Protein AF-A0A6B3HDH8-F1 (afdb_monomer_lite)

Radius of gyration: 12.91 Å; chains: 1; bounding box: 38×19×37 Å

pLDDT: mean 96.22, std 3.91, range [70.12, 98.69]

Secondary structure (DSSP, 8-state):
-EEEEEEEEEESSSS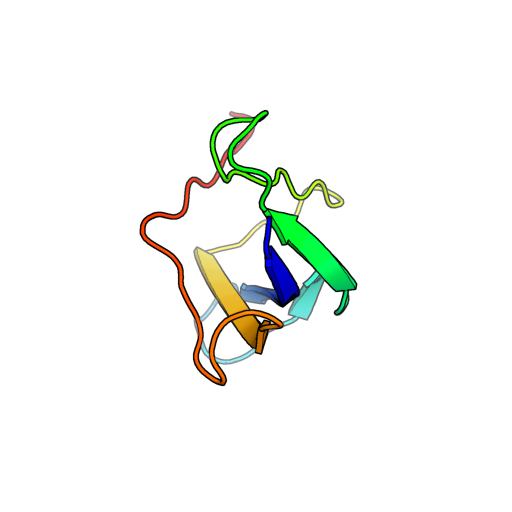S-EEEEEEEEEEE-GGGTT-----------SEEEEEEEEESSSSS---S--------

Foldseek 3Di:
DKKWWKWKWFAAPVPDTDTQGPTDIDDQDVVVVRDDDDDGPDDDGDDMDIDTCCMPPDRDDDDDDDDDDDDD

Sequence (72 aa):
ARTQTLTVTGSADGSAYTALSASAARRFDPATGNAVTITFPQAPVRYLRVQITANTAWPAAQLSGLSVYATP

Structure (mmCIF, N/CA/C/O backbone):
data_AF-A0A6B3HDH8-F1
#
_entry.id   AF-A0A6B3HDH8-F1
#
loop_
_atom_site.group_PDB
_atom_site.id
_atom_site.type_symbol
_atom_site.label_atom_id
_atom_site.label_alt_id
_atom_site.label_comp_id
_atom_site.label_asym_id
_atom_site.label_entity_id
_atom_site.label_seq_id
_atom_site.pdbx_PDB_ins_code
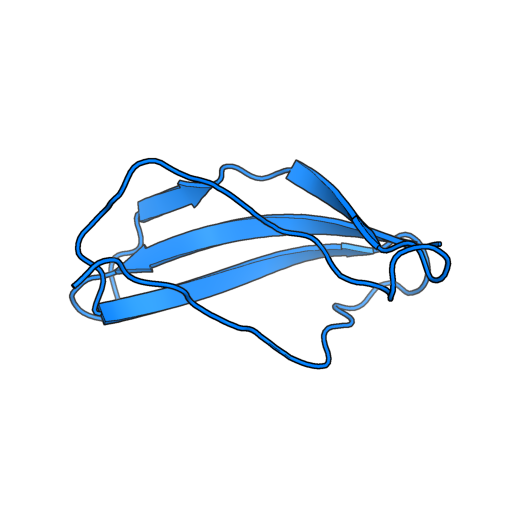_atom_site.Cartn_x
_atom_site.Cartn_y
_atom_site.Cartn_z
_atom_site.occupancy
_atom_site.B_iso_or_equiv
_atom_site.auth_seq_id
_atom_site.auth_comp_id
_atom_site.auth_asym_id
_atom_site.auth_atom_id
_atom_site.pdbx_PDB_model_num
ATOM 1 N N . ALA A 1 1 ? 8.762 2.396 -16.153 1.00 95.06 1 ALA A N 1
ATOM 2 C CA . ALA A 1 1 ? 7.952 1.989 -14.983 1.00 95.06 1 ALA A CA 1
ATOM 3 C C . ALA A 1 1 ? 8.847 1.853 -13.759 1.00 95.06 1 ALA A C 1
ATOM 5 O O . ALA A 1 1 ? 10.033 1.590 -13.931 1.00 95.06 1 ALA A O 1
ATOM 6 N N . ARG A 1 2 ? 8.299 2.017 -12.553 1.00 97.75 2 ARG A N 1
ATOM 7 C CA . ARG A 1 2 ? 9.014 1.791 -11.283 1.00 97.75 2 ARG A CA 1
ATOM 8 C C . ARG A 1 2 ? 8.202 0.873 -10.385 1.00 97.75 2 ARG A C 1
ATOM 10 O O . ARG A 1 2 ? 6.978 0.857 -10.487 1.00 97.75 2 ARG A O 1
ATOM 17 N N . THR A 1 3 ? 8.857 0.164 -9.485 1.00 98.44 3 THR A N 1
ATOM 18 C CA . THR A 1 3 ? 8.179 -0.676 -8.499 1.00 98.44 3 THR A CA 1
ATOM 19 C C . THR A 1 3 ? 8.453 -0.131 -7.113 1.00 98.44 3 THR A C 1
ATOM 21 O O . THR A 1 3 ? 9.613 0.081 -6.771 1.00 98.44 3 THR A O 1
ATOM 24 N N . GLN A 1 4 ? 7.397 0.095 -6.330 1.00 98.50 4 GLN A N 1
ATOM 25 C CA . GLN A 1 4 ? 7.509 0.456 -4.920 1.00 98.50 4 GLN A CA 1
ATOM 26 C C . GLN A 1 4 ? 6.982 -0.684 -4.052 1.00 98.50 4 GLN A C 1
ATOM 28 O O . GLN A 1 4 ? 5.868 -1.159 -4.274 1.00 98.50 4 GLN A O 1
ATOM 33 N N . THR A 1 5 ? 7.767 -1.126 -3.074 1.00 98.56 5 THR A N 1
ATOM 34 C CA . THR A 1 5 ? 7.314 -2.094 -2.067 1.00 98.56 5 THR A CA 1
ATOM 35 C C . THR A 1 5 ? 6.606 -1.341 -0.964 1.00 98.56 5 THR A C 1
ATOM 37 O O . THR A 1 5 ? 7.213 -0.461 -0.349 1.00 98.56 5 THR A O 1
ATOM 40 N N . LEU A 1 6 ? 5.332 -1.657 -0.733 1.00 98.25 6 LEU A N 1
ATOM 41 C CA . LEU A 1 6 ? 4.528 -0.953 0.255 1.00 98.25 6 LEU A CA 1
ATOM 42 C C . LEU A 1 6 ? 3.571 -1.864 1.022 1.00 98.25 6 LE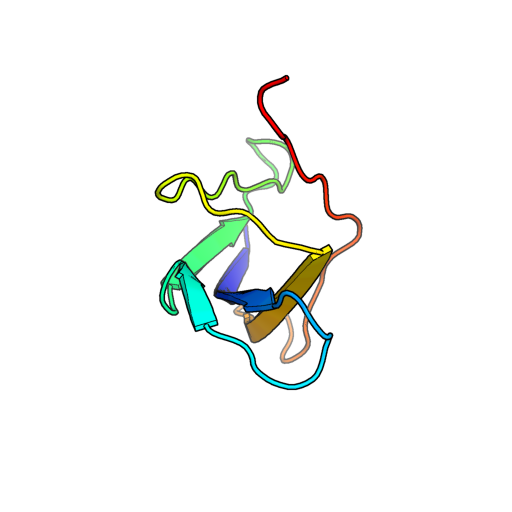U A C 1
ATOM 44 O O . LEU A 1 6 ? 3.072 -2.855 0.488 1.00 98.25 6 LEU A O 1
ATOM 48 N N . THR A 1 7 ? 3.285 -1.457 2.255 1.00 98.56 7 THR A N 1
ATOM 49 C CA . THR A 1 7 ? 2.253 -2.013 3.140 1.00 98.56 7 THR A CA 1
ATOM 50 C C . THR A 1 7 ? 1.176 -0.951 3.355 1.00 98.56 7 THR A C 1
ATOM 52 O O . THR A 1 7 ? 1.501 0.235 3.472 1.00 98.56 7 THR A O 1
ATOM 55 N N . VAL A 1 8 ? -0.090 -1.363 3.446 1.00 98.25 8 VAL A N 1
ATOM 56 C CA . VAL A 1 8 ? -1.193 -0.476 3.851 1.00 98.25 8 VAL A CA 1
ATOM 57 C C . VAL A 1 8 ? -1.689 -0.915 5.218 1.00 98.25 8 VAL A C 1
ATOM 59 O O . VAL A 1 8 ? -2.043 -2.081 5.402 1.00 98.25 8 VAL A O 1
ATOM 62 N N . THR A 1 9 ? -1.725 0.012 6.168 1.00 98.56 9 THR A N 1
ATOM 63 C CA . THR A 1 9 ? -2.234 -0.235 7.516 1.00 98.56 9 THR A CA 1
ATOM 64 C C . THR A 1 9 ? -3.341 0.745 7.883 1.00 98.56 9 THR A C 1
ATOM 66 O O . THR A 1 9 ? -3.417 1.854 7.347 1.00 98.56 9 THR A O 1
ATOM 69 N N . GLY A 1 10 ? -4.216 0.315 8.786 1.00 98.06 10 GLY A N 1
ATOM 70 C CA . GLY A 1 10 ? -5.363 1.073 9.268 1.00 98.06 10 GLY A CA 1
ATOM 71 C C . GLY A 1 10 ? -5.377 1.168 10.787 1.00 98.06 10 GLY A C 1
ATOM 72 O O . GLY A 1 10 ? -4.819 0.310 11.467 1.00 98.06 10 GLY A O 1
ATOM 73 N N . SER A 1 11 ? -6.006 2.212 11.316 1.00 98.31 11 SER A N 1
ATOM 74 C CA . SER A 1 11 ? -6.182 2.412 12.755 1.00 98.31 11 SER A CA 1
ATOM 75 C C . SER A 1 11 ? -7.493 3.138 13.056 1.00 98.31 11 SER A C 1
ATOM 77 O O . SER A 1 11 ? -7.953 3.967 12.265 1.00 98.31 11 SER A O 1
ATOM 79 N N . ALA A 1 12 ? -8.089 2.840 14.210 1.00 97.62 12 ALA A N 1
ATOM 80 C CA . ALA A 1 12 ? -9.229 3.578 14.747 1.00 97.62 12 ALA A CA 1
ATOM 81 C C . ALA A 1 12 ? -8.798 4.811 15.566 1.00 97.62 12 ALA A C 1
ATOM 83 O O . ALA A 1 12 ? -9.535 5.794 15.608 1.00 97.62 12 ALA A O 1
ATOM 84 N N . ASP A 1 13 ? -7.606 4.778 16.170 1.00 96.31 13 ASP A N 1
ATOM 85 C CA . ASP A 1 13 ? -7.129 5.772 17.146 1.00 96.31 13 ASP A CA 1
ATOM 86 C C . ASP A 1 13 ? -5.860 6.532 16.713 1.00 96.31 13 ASP A C 1
ATOM 88 O O . ASP A 1 13 ? -5.473 7.513 17.341 1.00 96.31 13 ASP A O 1
ATOM 92 N N . GLY A 1 14 ? -5.216 6.106 15.624 1.00 97.19 14 GLY A N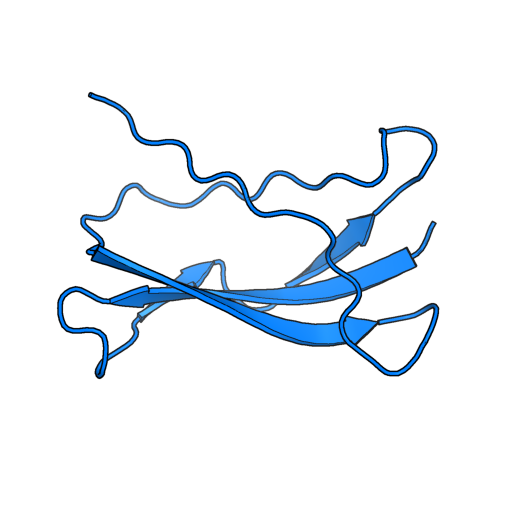 1
ATOM 93 C CA . GLY A 1 14 ? -4.017 6.735 15.073 1.00 97.19 14 GLY A CA 1
ATOM 94 C C . GLY A 1 14 ? -2.708 6.292 15.732 1.00 97.19 14 GLY A C 1
ATOM 95 O O . GLY A 1 14 ? -1.649 6.772 15.318 1.00 97.19 14 GLY A O 1
ATOM 96 N N . SER A 1 15 ? -2.759 5.359 16.688 1.00 96.62 15 SER A N 1
ATOM 97 C CA . SER A 1 15 ? -1.617 4.824 17.439 1.00 96.62 15 SER A CA 1
ATOM 98 C C . SER A 1 15 ? -1.387 3.330 17.180 1.00 96.62 15 SER A C 1
ATOM 100 O O . SER A 1 15 ? -0.285 2.945 16.782 1.00 96.62 15 SER A O 1
ATOM 102 N N . ALA A 1 16 ? -2.426 2.499 17.307 1.00 96.06 16 ALA A N 1
ATOM 103 C CA . ALA A 1 16 ? -2.366 1.069 17.030 1.00 96.06 16 ALA A CA 1
ATOM 104 C C . ALA A 1 16 ? -2.788 0.806 15.582 1.00 96.06 16 ALA A C 1
ATOM 106 O O . ALA A 1 16 ? -3.922 1.092 15.201 1.00 96.06 16 ALA A O 1
ATOM 107 N N . TYR A 1 17 ? -1.877 0.268 14.767 1.00 98.06 17 TYR A N 1
ATOM 108 C CA . TYR A 1 17 ? -2.127 -0.007 13.351 1.00 98.06 17 TYR A CA 1
ATOM 109 C C . TYR A 1 17 ? -2.173 -1.506 13.071 1.00 98.06 17 TYR A C 1
ATOM 111 O O . TYR A 1 17 ? -1.291 -2.252 13.496 1.00 98.06 17 TYR A O 1
ATOM 119 N N . THR A 1 18 ? -3.154 -1.929 12.281 1.00 97.50 18 THR A N 1
ATOM 120 C CA . THR A 1 18 ? -3.277 -3.295 11.760 1.00 97.50 18 THR A CA 1
ATOM 121 C C . THR A 1 18 ? -3.108 -3.303 10.244 1.00 97.50 18 THR A C 1
ATOM 123 O O . THR A 1 18 ? -3.364 -2.307 9.564 1.00 97.50 18 THR A O 1
ATOM 126 N N . ALA A 1 19 ? -2.620 -4.413 9.689 1.00 97.38 19 ALA A N 1
ATOM 127 C CA . ALA A 1 19 ? -2.425 -4.533 8.249 1.00 97.38 19 ALA A CA 1
ATOM 128 C C . ALA A 1 19 ? -3.768 -4.673 7.517 1.00 97.38 19 ALA A C 1
ATOM 130 O O . ALA A 1 19 ? -4.544 -5.577 7.810 1.00 97.38 19 ALA A O 1
ATOM 131 N N . LEU A 1 20 ? -4.000 -3.800 6.534 1.00 97.81 20 LEU A N 1
ATOM 132 C CA . LEU A 1 20 ? -5.090 -3.908 5.559 1.00 97.81 20 LEU A CA 1
ATOM 133 C C . LEU A 1 20 ? -4.599 -4.623 4.293 1.00 97.81 20 LEU A C 1
ATOM 135 O O . LEU A 1 20 ? -5.259 -5.512 3.769 1.00 97.81 20 LEU A O 1
ATOM 139 N N . SER A 1 21 ? -3.391 -4.281 3.836 1.00 98.12 21 SER A N 1
ATOM 140 C CA . SER A 1 21 ? -2.652 -5.017 2.807 1.00 98.12 21 SER A CA 1
ATOM 141 C C . SER A 1 21 ? -1.258 -5.300 3.331 1.00 98.12 21 SER A C 1
ATOM 143 O O . SER A 1 21 ? -0.541 -4.370 3.706 1.00 98.12 21 SER A O 1
ATOM 145 N N . ALA A 1 22 ? -0.849 -6.566 3.277 1.00 98.00 22 ALA A N 1
ATOM 146 C CA . ALA A 1 22 ? 0.527 -6.965 3.542 1.00 98.00 22 ALA A CA 1
ATOM 147 C C . ALA A 1 22 ? 1.517 -6.258 2.595 1.00 98.00 22 ALA A C 1
ATOM 149 O O . ALA A 1 22 ? 1.129 -5.738 1.540 1.00 98.00 22 ALA A O 1
ATOM 150 N N . SER A 1 23 ? 2.793 -6.258 2.991 1.00 98.44 23 SER A N 1
ATOM 151 C CA . SER A 1 23 ? 3.894 -5.717 2.191 1.00 98.44 23 SER A CA 1
ATOM 152 C C . SER A 1 23 ? 3.958 -6.411 0.836 1.00 98.44 23 SER A C 1
ATOM 154 O O . SER A 1 23 ? 4.049 -7.638 0.766 1.00 98.44 23 SER A O 1
ATOM 156 N N . ALA A 1 24 ? 3.913 -5.633 -0.241 1.00 98.69 24 ALA A N 1
ATOM 157 C CA . ALA A 1 24 ? 4.001 -6.158 -1.594 1.00 98.69 24 ALA A CA 1
ATOM 158 C C . ALA A 1 24 ? 4.657 -5.154 -2.544 1.00 98.69 24 ALA A C 1
ATOM 160 O O . ALA A 1 24 ? 4.487 -3.940 -2.417 1.00 98.69 24 ALA A O 1
ATOM 161 N N . ALA A 1 25 ? 5.368 -5.679 -3.539 1.00 98.44 25 ALA A N 1
ATOM 162 C CA . ALA A 1 25 ? 5.910 -4.905 -4.645 1.00 98.44 25 ALA A CA 1
ATOM 163 C C . ALA A 1 25 ? 4.780 -4.477 -5.600 1.00 98.44 25 ALA A C 1
ATOM 165 O O . ALA A 1 25 ? 4.070 -5.317 -6.156 1.00 98.44 25 ALA A O 1
ATOM 166 N N . ARG A 1 26 ? 4.598 -3.167 -5.797 1.00 98.12 26 ARG A N 1
ATOM 167 C CA . ARG A 1 26 ? 3.563 -2.582 -6.666 1.00 98.12 26 ARG A CA 1
ATOM 168 C C . ARG A 1 26 ? 4.216 -1.820 -7.815 1.00 98.12 26 ARG A C 1
ATOM 170 O O . ARG A 1 26 ? 4.992 -0.892 -7.584 1.00 98.12 26 ARG A O 1
ATOM 177 N N . ARG A 1 27 ? 3.919 -2.213 -9.056 1.00 97.88 27 ARG A N 1
ATOM 178 C CA . ARG A 1 27 ? 4.496 -1.608 -10.263 1.00 97.88 27 ARG A CA 1
ATOM 179 C C . ARG A 1 27 ? 3.650 -0.427 -10.727 1.00 97.88 27 ARG A C 1
ATOM 181 O O . ARG A 1 27 ? 2.523 -0.601 -11.166 1.00 97.88 27 ARG A O 1
ATOM 188 N N . PHE A 1 28 ? 4.231 0.761 -10.667 1.00 97.88 28 PHE A N 1
ATOM 189 C CA . PHE A 1 28 ? 3.681 1.986 -11.223 1.00 97.88 28 PHE A CA 1
ATOM 190 C C . PHE A 1 28 ? 4.184 2.138 -12.665 1.00 97.88 28 PHE A C 1
ATOM 192 O O . PHE A 1 28 ? 5.367 2.425 -12.903 1.00 97.88 28 PHE A O 1
ATOM 199 N N . ASP A 1 29 ? 3.294 1.900 -13.627 1.00 97.50 29 ASP A N 1
ATOM 200 C CA . ASP A 1 29 ? 3.595 1.987 -15.055 1.00 97.50 29 ASP A CA 1
ATOM 201 C C . ASP A 1 29 ? 3.058 3.297 -15.659 1.00 97.50 29 ASP A C 1
ATOM 203 O O . ASP A 1 29 ? 1.855 3.543 -15.572 1.00 97.50 29 ASP A O 1
ATOM 207 N N . PRO A 1 30 ? 3.899 4.134 -16.298 1.00 96.38 30 PRO A N 1
ATOM 208 C CA . PRO A 1 30 ? 3.432 5.282 -17.070 1.00 96.38 30 PRO A CA 1
ATOM 209 C C . PRO A 1 30 ? 2.374 4.932 -18.123 1.00 96.38 30 PRO A C 1
ATOM 211 O O . PRO A 1 30 ? 1.471 5.735 -18.339 1.00 96.38 30 PRO A O 1
ATOM 214 N N . ALA A 1 31 ? 2.432 3.734 -18.718 1.00 97.94 31 ALA A N 1
ATOM 215 C CA . ALA A 1 31 ? 1.441 3.278 -19.697 1.00 97.94 31 ALA A CA 1
ATOM 216 C C . ALA A 1 31 ? 0.029 3.114 -19.103 1.00 97.94 31 ALA A C 1
ATOM 218 O O . ALA A 1 31 ? -0.954 3.165 -19.834 1.00 97.94 31 ALA A O 1
ATOM 219 N N . THR A 1 32 ? -0.083 2.953 -17.780 1.00 95.38 32 THR A N 1
ATOM 220 C CA . THR A 1 32 ? -1.358 2.865 -17.049 1.00 95.38 32 THR A CA 1
ATOM 221 C C . THR A 1 32 ? -1.547 4.046 -16.093 1.00 95.38 32 THR A C 1
ATOM 223 O O . THR A 1 32 ? -2.209 3.926 -15.063 1.00 95.38 32 THR A O 1
ATOM 226 N N . GLY A 1 33 ? -0.915 5.185 -16.391 1.00 96.06 33 GLY A N 1
ATOM 227 C CA . GLY A 1 33 ? -1.089 6.427 -15.636 1.00 96.06 33 GLY A CA 1
ATOM 228 C C . GLY A 1 33 ? -0.304 6.519 -14.324 1.00 96.06 33 GLY A C 1
ATOM 229 O O . GLY A 1 33 ? -0.590 7.399 -13.520 1.00 96.06 33 GLY A O 1
ATOM 230 N N . ASN A 1 34 ? 0.693 5.655 -14.088 1.00 97.06 34 ASN A N 1
ATOM 231 C CA . ASN A 1 34 ? 1.465 5.614 -12.837 1.00 97.06 34 ASN A CA 1
ATOM 232 C C . ASN A 1 34 ? 0.571 5.497 -11.587 1.00 97.06 34 ASN A C 1
ATOM 234 O O . ASN A 1 34 ? 0.830 6.149 -10.575 1.00 97.06 34 ASN A O 1
ATOM 238 N N . ALA A 1 35 ? -0.452 4.648 -11.646 1.00 97.31 35 ALA A N 1
ATOM 239 C CA . ALA A 1 35 ? -1.348 4.367 -10.531 1.00 97.31 35 ALA A CA 1
ATOM 240 C C . ALA A 1 35 ? -1.412 2.861 -10.246 1.00 97.31 35 ALA A C 1
ATOM 242 O O . ALA A 1 35 ? -1.222 2.037 -11.141 1.00 97.31 35 ALA A O 1
ATOM 243 N N . VAL A 1 36 ? -1.677 2.510 -8.987 1.00 97.75 36 VAL A N 1
ATOM 244 C CA . VAL A 1 36 ? -1.928 1.134 -8.543 1.00 97.75 36 VAL A CA 1
ATOM 245 C C . VAL A 1 36 ? -3.129 1.124 -7.607 1.00 97.75 36 VAL A C 1
ATOM 247 O O . VAL A 1 36 ? -3.194 1.918 -6.671 1.00 97.75 36 VAL A O 1
ATOM 250 N N . THR A 1 37 ? -4.063 0.208 -7.847 1.00 97.25 37 THR A N 1
ATOM 251 C CA . THR A 1 37 ? -5.210 -0.025 -6.964 1.00 97.25 37 THR A CA 1
ATOM 252 C C . THR A 1 37 ? -4.896 -1.183 -6.029 1.00 97.25 37 THR A C 1
ATOM 254 O O . THR A 1 37 ? -4.449 -2.242 -6.471 1.00 97.25 37 THR A O 1
ATOM 257 N N . ILE A 1 38 ? -5.125 -0.989 -4.731 1.00 97.06 38 ILE A N 1
ATOM 258 C CA . ILE A 1 38 ? -4.928 -2.017 -3.708 1.00 97.06 38 ILE A CA 1
ATOM 259 C C . ILE A 1 38 ? -6.287 -2.334 -3.098 1.00 97.06 38 ILE A C 1
ATOM 261 O O . ILE A 1 38 ? -6.861 -1.510 -2.393 1.00 97.06 38 ILE A O 1
ATOM 265 N N . THR A 1 39 ? -6.789 -3.534 -3.370 1.00 96.00 39 THR A N 1
ATOM 266 C CA . THR A 1 39 ? -8.014 -4.064 -2.766 1.00 96.00 39 THR A CA 1
ATOM 267 C C . THR A 1 39 ? -7.677 -4.878 -1.522 1.00 96.00 39 THR A C 1
ATOM 269 O O . THR A 1 39 ? -6.690 -5.616 -1.509 1.00 96.00 39 THR A O 1
ATOM 272 N N . PHE A 1 40 ? -8.508 -4.775 -0.492 1.00 94.69 40 PHE A N 1
ATOM 273 C CA . PHE A 1 40 ? -8.389 -5.516 0.761 1.00 94.69 40 PHE A CA 1
ATOM 274 C C . PHE A 1 40 ? -9.787 -5.762 1.353 1.00 94.69 40 PHE A C 1
ATOM 276 O O . PHE A 1 40 ? -10.734 -5.090 0.934 1.00 94.69 40 PHE A O 1
ATOM 283 N N . PRO A 1 41 ? -9.952 -6.716 2.292 1.00 94.38 41 PRO A N 1
ATOM 284 C CA . PRO A 1 41 ? -11.223 -6.908 2.986 1.00 94.38 41 PRO A CA 1
ATOM 285 C C . PRO A 1 41 ? -11.679 -5.613 3.663 1.00 94.38 41 PRO A C 1
ATOM 287 O O . PRO A 1 41 ? -10.886 -4.958 4.335 1.00 94.38 41 PRO A O 1
ATOM 290 N N . GLN A 1 42 ? -12.948 -5.245 3.498 1.00 93.25 42 GLN A N 1
ATOM 291 C CA . GLN A 1 42 ? -13.495 -4.022 4.083 1.00 93.25 42 GLN A CA 1
ATOM 292 C C . GLN A 1 42 ? -13.280 -3.996 5.603 1.00 93.25 42 GLN A C 1
ATOM 294 O O . GLN A 1 42 ? -13.581 -4.963 6.301 1.00 93.25 42 GLN A O 1
ATOM 299 N N . ALA A 1 43 ? -12.771 -2.873 6.112 1.00 93.38 43 ALA A N 1
ATOM 300 C CA . ALA A 1 43 ? -12.497 -2.678 7.529 1.00 93.38 43 ALA A CA 1
ATOM 301 C C . ALA A 1 43 ? -12.845 -1.241 7.950 1.00 93.38 43 ALA A C 1
ATOM 303 O O . ALA A 1 43 ? -12.532 -0.304 7.208 1.00 93.38 43 ALA A O 1
ATOM 304 N N . PRO A 1 44 ? -13.457 -1.039 9.131 1.00 93.50 44 PRO A N 1
ATOM 305 C CA . PRO A 1 44 ? -13.679 0.296 9.667 1.00 93.50 44 PRO A CA 1
ATOM 306 C C . PRO A 1 44 ? -12.342 0.893 10.115 1.00 93.50 44 PRO A C 1
ATOM 308 O O . PRO A 1 44 ? -11.677 0.365 11.005 1.00 93.50 44 PRO A O 1
ATOM 311 N N . VAL A 1 45 ? -11.937 2.000 9.496 1.00 95.50 45 VAL A N 1
ATOM 312 C CA . VAL A 1 45 ? -10.686 2.698 9.817 1.00 95.50 45 VAL A CA 1
ATOM 313 C C . VAL A 1 45 ? -10.911 4.202 9.840 1.00 95.50 45 VAL A C 1
ATOM 315 O O . VAL A 1 45 ? -11.681 4.738 9.046 1.00 95.50 45 VAL A O 1
ATOM 318 N N . ARG A 1 46 ? -10.219 4.892 10.747 1.00 96.50 46 ARG A N 1
ATOM 319 C CA . ARG A 1 46 ? -10.203 6.359 10.814 1.00 96.50 46 ARG A CA 1
ATOM 320 C C . ARG A 1 46 ? -8.904 6.939 10.268 1.00 96.50 46 ARG A C 1
ATOM 322 O O . ARG A 1 46 ? -8.908 8.015 9.678 1.00 96.50 46 ARG A O 1
ATOM 329 N N . TYR A 1 47 ? -7.810 6.210 10.448 1.00 97.88 47 TYR A N 1
ATOM 330 C CA . TYR A 1 47 ? -6.480 6.578 9.991 1.00 97.88 47 TYR A CA 1
ATOM 331 C C . TYR A 1 47 ? -5.961 5.498 9.053 1.00 97.88 47 TYR A C 1
ATOM 333 O O . TYR A 1 47 ? -6.075 4.308 9.346 1.00 97.88 47 TYR A O 1
ATOM 341 N N . LEU A 1 48 ? -5.367 5.922 7.941 1.00 97.12 48 LEU A N 1
ATOM 342 C CA . LEU A 1 48 ? -4.717 5.047 6.975 1.00 97.12 48 LEU A CA 1
ATOM 343 C C . LEU A 1 48 ? -3.254 5.459 6.839 1.00 97.12 48 LEU A C 1
ATOM 345 O O . LEU A 1 48 ? -2.935 6.648 6.783 1.00 97.12 48 LEU A O 1
ATOM 349 N N . ARG A 1 49 ? -2.360 4.474 6.780 1.00 97.56 49 ARG A N 1
ATOM 350 C CA . ARG A 1 49 ? -0.929 4.685 6.573 1.00 97.56 49 ARG A CA 1
ATOM 351 C C . ARG A 1 49 ? -0.447 3.810 5.426 1.00 97.56 49 ARG A C 1
ATOM 353 O O . ARG A 1 49 ? -0.720 2.614 5.376 1.00 97.56 49 ARG A O 1
ATOM 360 N N . VAL A 1 50 ? 0.311 4.422 4.525 1.00 97.81 50 VAL A N 1
ATOM 361 C CA . VAL A 1 50 ? 1.041 3.729 3.463 1.00 97.81 50 VAL A CA 1
ATOM 362 C C . VAL A 1 50 ? 2.519 3.789 3.815 1.00 97.81 50 VAL A C 1
ATOM 364 O O . VAL A 1 50 ? 3.096 4.872 3.886 1.00 97.81 50 VAL A O 1
ATOM 367 N N . GLN A 1 51 ? 3.130 2.634 4.061 1.00 97.38 51 GLN A N 1
ATOM 368 C CA . GLN A 1 51 ? 4.557 2.534 4.358 1.00 97.38 51 GLN A CA 1
ATOM 369 C C . GLN A 1 51 ? 5.278 1.982 3.136 1.00 97.38 51 GLN A C 1
ATOM 371 O O . GLN A 1 51 ? 5.026 0.843 2.756 1.00 97.38 51 GLN A O 1
ATOM 376 N N . ILE A 1 52 ? 6.173 2.770 2.542 1.00 98.06 52 ILE A N 1
ATOM 377 C CA . ILE A 1 52 ? 6.981 2.379 1.381 1.00 98.06 52 ILE A CA 1
ATOM 378 C C . ILE A 1 52 ? 8.406 2.086 1.857 1.00 98.06 52 ILE A C 1
ATOM 380 O O . ILE A 1 52 ? 9.008 2.924 2.524 1.00 98.06 52 ILE A O 1
ATOM 384 N N . THR A 1 53 ? 8.940 0.911 1.526 1.00 98.12 53 THR A N 1
ATOM 385 C CA . THR A 1 53 ? 10.258 0.444 2.006 1.00 98.12 53 THR A CA 1
ATOM 386 C C . THR A 1 53 ? 11.295 0.264 0.902 1.00 98.12 53 THR A C 1
ATOM 388 O O . THR A 1 53 ? 12.486 0.218 1.189 1.00 98.12 53 THR A O 1
ATOM 391 N N . ALA A 1 54 ? 10.870 0.178 -0.359 1.00 98.12 54 ALA A N 1
ATOM 392 C CA . ALA A 1 54 ? 11.770 0.111 -1.504 1.00 98.12 54 ALA A CA 1
ATOM 393 C C . ALA A 1 54 ? 11.145 0.792 -2.720 1.00 98.12 54 ALA A C 1
ATOM 395 O O . ALA A 1 54 ? 9.923 0.793 -2.873 1.00 98.12 54 ALA A O 1
ATOM 396 N N . ASN A 1 55 ? 11.989 1.333 -3.594 1.00 98.31 55 ASN A 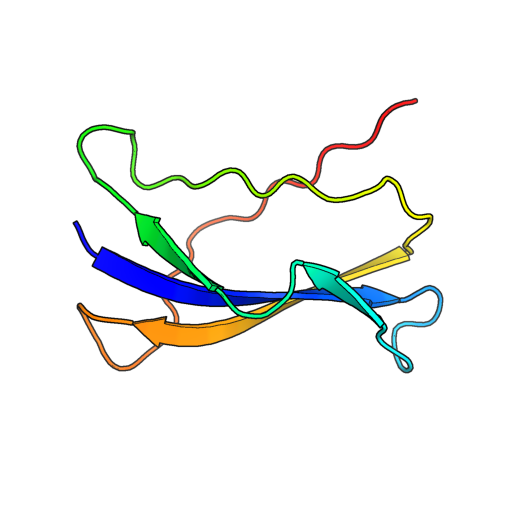N 1
ATOM 397 C CA . ASN A 1 55 ? 11.612 1.901 -4.882 1.00 98.31 55 ASN A CA 1
ATOM 398 C C . ASN A 1 55 ? 12.747 1.644 -5.885 1.00 98.31 55 ASN A C 1
ATOM 400 O O . ASN A 1 55 ? 13.899 1.966 -5.611 1.00 98.31 55 ASN A O 1
ATOM 404 N N . THR A 1 56 ? 12.433 1.054 -7.040 1.00 98.12 56 THR A N 1
ATOM 405 C CA . THR A 1 56 ? 13.443 0.669 -8.044 1.00 98.12 56 THR A CA 1
ATOM 406 C C . THR A 1 56 ? 14.038 1.844 -8.825 1.00 98.12 56 THR A C 1
ATOM 408 O O . THR A 1 56 ? 15.021 1.645 -9.528 1.00 98.12 56 THR A O 1
ATOM 411 N N . ALA A 1 57 ? 13.434 3.038 -8.774 1.00 96.31 57 ALA A N 1
ATOM 412 C CA . ALA A 1 57 ? 13.894 4.202 -9.542 1.00 96.31 57 ALA A CA 1
ATOM 413 C C . ALA A 1 57 ? 14.783 5.162 -8.732 1.00 96.31 57 ALA A C 1
ATOM 415 O O . ALA A 1 57 ? 15.727 5.730 -9.271 1.00 96.31 57 ALA A O 1
ATOM 416 N N . TRP A 1 58 ? 14.481 5.356 -7.448 1.00 94.00 58 TRP A N 1
ATOM 417 C CA . TRP A 1 58 ? 15.225 6.223 -6.530 1.00 94.00 58 TRP A CA 1
ATOM 418 C C . TRP A 1 58 ? 15.034 5.677 -5.108 1.00 94.00 58 TRP A C 1
ATOM 420 O O . TRP A 1 58 ? 13.903 5.295 -4.807 1.00 94.00 58 TRP A O 1
ATOM 430 N N . PRO A 1 59 ? 16.058 5.612 -4.230 1.00 93.38 59 PRO A N 1
ATOM 431 C CA . PRO A 1 59 ? 15.932 5.111 -2.852 1.00 93.38 59 PRO A CA 1
ATOM 432 C C . PRO A 1 59 ? 15.152 6.063 -1.920 1.00 93.38 59 PRO A C 1
ATOM 434 O O . PRO A 1 59 ? 15.611 6.432 -0.845 1.00 93.38 59 PRO A O 1
ATOM 437 N N . ALA A 1 60 ? 13.954 6.462 -2.338 1.00 95.62 60 ALA A N 1
ATOM 438 C CA . ALA A 1 60 ? 12.989 7.242 -1.584 1.00 95.62 60 ALA A CA 1
ATOM 439 C C . ALA A 1 60 ? 11.564 6.897 -2.049 1.00 95.62 60 ALA A C 1
ATOM 441 O O . ALA A 1 60 ? 11.342 6.454 -3.183 1.00 95.62 60 ALA A O 1
ATOM 442 N N . ALA A 1 61 ? 10.582 7.127 -1.178 1.00 96.12 61 ALA A N 1
ATOM 443 C CA . ALA A 1 61 ? 9.177 7.033 -1.548 1.00 96.12 61 ALA A CA 1
ATOM 444 C C . ALA A 1 61 ? 8.820 8.112 -2.586 1.00 96.12 61 ALA A C 1
ATOM 446 O O . ALA A 1 61 ? 9.172 9.279 -2.429 1.00 96.12 61 ALA A O 1
ATOM 447 N N . GLN A 1 62 ? 8.098 7.725 -3.638 1.00 95.94 62 GLN A N 1
ATOM 448 C CA . GLN A 1 62 ? 7.637 8.630 -4.694 1.00 95.94 62 GLN A CA 1
ATOM 449 C C . GLN A 1 62 ? 6.132 8.458 -4.913 1.00 95.94 62 GLN A C 1
ATOM 451 O O . GLN A 1 62 ? 5.689 7.597 -5.688 1.00 95.94 62 GLN A O 1
ATOM 456 N N . LEU A 1 63 ? 5.346 9.294 -4.234 1.00 95.44 63 LEU A N 1
ATOM 457 C CA . LEU A 1 63 ? 3.888 9.319 -4.305 1.00 95.44 63 LEU A CA 1
ATOM 458 C C . LEU A 1 63 ? 3.399 10.768 -4.424 1.00 95.44 63 LEU A C 1
ATOM 460 O O . LEU A 1 63 ? 3.790 11.610 -3.624 1.00 95.44 63 LEU A O 1
ATOM 464 N N . SER A 1 64 ? 2.553 11.051 -5.415 1.00 95.94 64 SER A N 1
ATOM 465 C CA . SER A 1 64 ? 1.952 12.378 -5.623 1.00 95.94 64 SER A CA 1
ATOM 466 C C . SER A 1 64 ? 0.536 12.499 -5.059 1.00 95.94 64 SER A C 1
ATOM 468 O O . SER A 1 64 ? 0.056 13.609 -4.856 1.00 95.94 64 SER A O 1
ATOM 470 N N . GLY A 1 65 ? -0.142 11.378 -4.810 1.00 96.31 65 GLY A N 1
ATOM 471 C CA . GLY A 1 65 ? -1.514 11.370 -4.322 1.00 96.31 65 GLY A CA 1
ATOM 472 C C . GLY A 1 65 ? -1.928 10.022 -3.750 1.00 96.31 65 GLY A C 1
ATOM 473 O O . GLY A 1 65 ? -1.332 8.985 -4.044 1.00 96.31 65 GLY A O 1
ATOM 474 N N . LEU A 1 66 ? -2.965 10.062 -2.921 1.00 97.00 66 LEU A N 1
ATOM 475 C CA . LEU A 1 66 ? -3.602 8.911 -2.301 1.00 97.00 66 LEU A CA 1
ATOM 476 C C . LEU A 1 66 ? -5.113 9.127 -2.367 1.00 97.00 66 LEU A C 1
ATOM 478 O O . LEU A 1 66 ? -5.612 10.149 -1.902 1.00 97.00 66 LEU A O 1
ATOM 482 N N . SER A 1 67 ? -5.829 8.156 -2.921 1.00 96.94 67 SER A N 1
ATOM 483 C CA . SER A 1 67 ? -7.289 8.139 -2.947 1.00 96.94 67 SER A CA 1
ATOM 484 C C . SER A 1 67 ? -7.774 6.943 -2.142 1.00 96.94 67 SER A C 1
ATOM 486 O O . SER A 1 67 ? -7.283 5.829 -2.322 1.00 96.94 67 SER A O 1
ATOM 488 N N . VAL A 1 68 ? -8.720 7.186 -1.239 1.00 95.44 68 VAL A N 1
ATOM 489 C CA . VAL A 1 68 ? -9.354 6.154 -0.416 1.00 95.44 68 VAL A CA 1
ATOM 490 C C . VAL A 1 68 ? -10.816 6.078 -0.825 1.00 95.44 68 VAL A C 1
ATOM 492 O O . VAL A 1 68 ? -11.496 7.099 -0.884 1.00 95.44 68 VAL A O 1
ATOM 495 N N . TYR A 1 6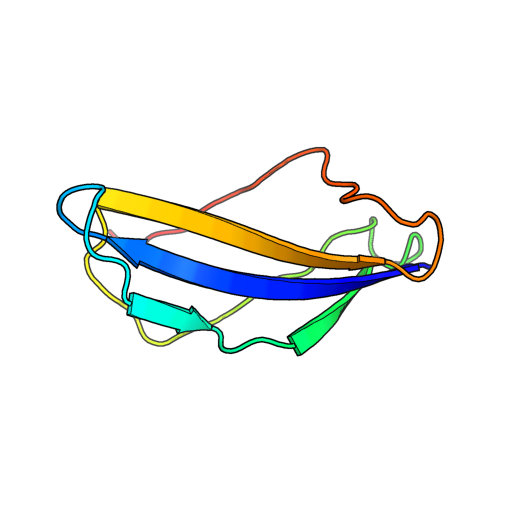9 ? -11.279 4.868 -1.122 1.00 94.56 69 TYR A N 1
ATOM 496 C CA . TYR A 1 69 ? -12.645 4.600 -1.551 1.00 94.56 69 TYR A CA 1
ATOM 497 C C . TYR A 1 69 ? -13.348 3.811 -0.454 1.00 94.56 69 TYR A C 1
ATOM 499 O O . TYR A 1 69 ? -12.826 2.797 0.009 1.00 94.56 69 TYR A O 1
ATOM 507 N N . ALA A 1 70 ? -14.517 4.286 -0.042 1.00 88.56 70 ALA A N 1
ATOM 508 C CA . ALA A 1 70 ? -15.386 3.604 0.902 1.00 88.56 70 ALA A CA 1
ATOM 509 C C . ALA A 1 70 ? -16.713 3.289 0.213 1.00 88.56 70 ALA A C 1
ATOM 511 O O . ALA A 1 70 ? -17.182 4.058 -0.629 1.00 88.56 70 ALA A O 1
ATOM 512 N N . THR A 1 71 ? -17.311 2.159 0.567 1.00 82.62 71 THR A N 1
ATOM 513 C CA . THR A 1 71 ? -18.728 1.923 0.296 1.00 82.62 71 THR A CA 1
ATOM 514 C C . THR A 1 71 ? -19.558 2.721 1.308 1.00 82.62 71 THR A C 1
ATOM 516 O O . THR A 1 71 ? -19.131 2.792 2.465 1.00 82.62 71 THR A O 1
ATOM 519 N N . PRO A 1 72 ? -20.688 3.323 0.893 1.00 70.12 72 PRO A N 1
ATOM 520 C CA . PRO A 1 72 ? -21.619 3.999 1.797 1.00 70.12 72 PRO A CA 1
ATOM 521 C C . PRO A 1 72 ? -22.091 3.119 2.958 1.00 70.12 72 PRO A C 1
ATOM 523 O O . PRO A 1 72 ? -22.170 1.882 2.766 1.00 70.12 72 PRO A O 1
#